Protein AF-Q69GM3-F1 (afdb_monomer_lite)

Organism: Dehalococcoides mccartyi (strain VS) (NCBI:txid311424)

Foldseek 3Di:
DPPCVVVVVVVVVVVVVVVVVVCVVLVFDADPLLVVLLVQLVVLLVVLVVQLCCCVPPVVNNVRSPPVSVVSNVVSVVSNVVSVVVRCVVSVD

InterPro domains:
  IPR059876 Chloroethene reductive dehalogenase membrane anchor protein [PF27193] (4-90)

Structure (mmCIF, N/CA/C/O backbone):
data_AF-Q69GM3-F1
#
_entry.id   AF-Q69GM3-F1
#
loop_
_atom_site.group_PDB
_atom_site.id
_atom_site.type_symbol
_atom_site.label_atom_id
_atom_site.label_alt_id
_atom_site.label_comp_id
_atom_site.label_asym_id
_atom_site.label_entity_id
_atom_site.label_seq_id
_atom_site.pdbx_PDB_ins_code
_atom_site.Cartn_x
_atom_site.Cartn_y
_atom_site.Cartn_z
_atom_site.occupancy
_atom_site.B_iso_or_equiv
_atom_site.auth_seq_id
_atom_site.auth_comp_id
_atom_site.auth_asym_id
_atom_site.auth_atom_id
_atom_site.pdbx_PDB_model_num
ATOM 1 N N . MET A 1 1 ? 5.124 4.848 -20.665 1.00 60.72 1 MET A N 1
ATOM 2 C CA . MET A 1 1 ? 5.064 4.092 -19.396 1.00 60.72 1 MET A CA 1
ATOM 3 C C . MET A 1 1 ? 5.676 2.737 -19.653 1.00 60.72 1 MET A C 1
ATOM 5 O O . MET A 1 1 ? 5.249 2.086 -20.599 1.00 60.72 1 MET A O 1
ATOM 9 N N . ASP A 1 2 ? 6.650 2.334 -18.845 1.00 82.25 2 ASP A N 1
ATOM 10 C CA . ASP A 1 2 ? 7.213 0.985 -18.926 1.00 82.25 2 ASP A CA 1
ATOM 11 C C . ASP A 1 2 ? 6.127 -0.061 -18.651 1.00 82.25 2 ASP A C 1
ATOM 13 O O . ASP A 1 2 ? 5.172 0.207 -17.915 1.00 82.25 2 ASP A O 1
ATOM 17 N N . ALA A 1 3 ? 6.271 -1.261 -19.221 1.00 88.31 3 ALA A N 1
ATOM 18 C CA . ALA A 1 3 ? 5.288 -2.339 -19.083 1.00 88.31 3 ALA A CA 1
ATOM 19 C C . ALA A 1 3 ? 4.990 -2.689 -17.612 1.00 88.31 3 ALA A C 1
ATOM 21 O O . ALA A 1 3 ? 3.850 -2.995 -17.269 1.00 88.31 3 ALA A O 1
ATOM 22 N N . ILE A 1 4 ? 5.982 -2.566 -16.723 1.00 88.81 4 ILE A N 1
ATOM 23 C CA . ILE A 1 4 ? 5.806 -2.771 -15.278 1.00 88.81 4 ILE A CA 1
ATOM 24 C C . ILE A 1 4 ? 4.773 -1.80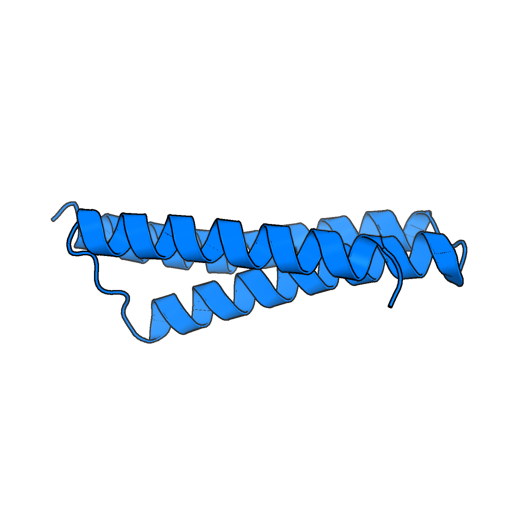3 -14.674 1.00 88.81 4 ILE A C 1
ATOM 26 O O . ILE A 1 4 ? 3.911 -2.232 -13.913 1.00 88.81 4 ILE A O 1
ATOM 30 N N . TYR A 1 5 ? 4.794 -0.543 -15.129 1.00 89.44 5 TYR A N 1
ATOM 31 C CA . TYR A 1 5 ? 3.752 0.487 -15.030 1.00 89.44 5 TYR A CA 1
ATOM 32 C C . TYR A 1 5 ? 2.339 -0.075 -15.131 1.00 89.44 5 TYR A C 1
ATOM 34 O O . TYR A 1 5 ? 1.502 0.016 -14.234 1.00 89.44 5 TYR A O 1
ATOM 42 N N . PHE A 1 6 ? 2.100 -0.654 -16.297 1.00 92.19 6 PHE A N 1
ATOM 43 C CA . PHE A 1 6 ? 0.802 -1.142 -16.718 1.00 92.19 6 PHE A CA 1
ATOM 44 C C . PHE A 1 6 ? 0.348 -2.364 -15.911 1.00 92.19 6 PHE A C 1
ATOM 46 O O . PHE A 1 6 ? -0.796 -2.428 -15.467 1.00 92.19 6 PHE A O 1
ATOM 53 N N . PHE A 1 7 ? 1.240 -3.324 -15.664 1.00 92.69 7 PHE A N 1
ATOM 54 C CA . PHE A 1 7 ? 0.881 -4.502 -14.872 1.00 92.69 7 PHE A CA 1
ATOM 55 C C . PHE A 1 7 ? 0.655 -4.168 -13.395 1.00 92.69 7 PHE A C 1
ATOM 57 O O . PHE A 1 7 ? -0.253 -4.725 -12.777 1.00 92.69 7 PHE A O 1
ATOM 64 N N . LEU A 1 8 ? 1.425 -3.232 -12.836 1.00 92.88 8 LEU A N 1
ATOM 65 C CA . LEU A 1 8 ? 1.277 -2.796 -11.450 1.00 92.88 8 LEU A CA 1
ATOM 66 C C . LEU A 1 8 ? -0.051 -2.065 -11.221 1.00 92.88 8 LEU A C 1
ATOM 68 O O . LEU A 1 8 ? -0.713 -2.318 -10.214 1.00 92.88 8 LEU A O 1
ATOM 72 N N . THR A 1 9 ? -0.494 -1.225 -12.161 1.00 92.81 9 THR A N 1
ATOM 73 C CA . THR A 1 9 ? -1.809 -0.570 -12.059 1.00 92.81 9 THR A CA 1
ATOM 74 C C . THR A 1 9 ? -2.960 -1.566 -12.174 1.00 92.81 9 THR A C 1
ATOM 76 O O . THR A 1 9 ? -3.914 -1.467 -11.401 1.00 92.81 9 THR A O 1
ATOM 79 N N . ILE A 1 10 ? -2.864 -2.564 -13.061 1.00 96.19 10 ILE A N 1
ATOM 80 C CA . ILE A 1 10 ? -3.858 -3.648 -13.152 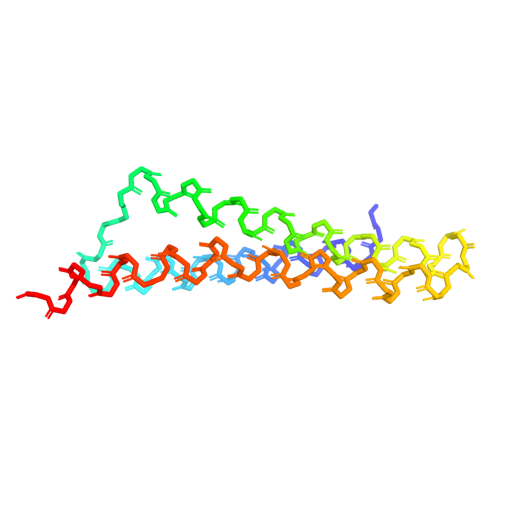1.00 96.19 10 ILE A CA 1
ATOM 81 C C . ILE A 1 10 ? -3.901 -4.453 -11.852 1.00 96.19 10 ILE A C 1
ATOM 83 O O . ILE A 1 10 ? -4.983 -4.673 -11.308 1.00 96.19 10 ILE A O 1
ATOM 87 N N . ALA A 1 11 ? -2.745 -4.864 -11.327 1.00 94.94 11 ALA A N 1
ATOM 88 C CA . ALA A 1 11 ? -2.667 -5.627 -10.085 1.00 94.94 11 ALA A CA 1
ATOM 89 C C . ALA A 1 11 ? -3.271 -4.850 -8.905 1.00 94.94 11 ALA A C 1
ATOM 91 O O . ALA A 1 11 ? -4.046 -5.409 -8.127 1.00 94.94 11 ALA A O 1
ATOM 92 N N . LEU A 1 12 ? -2.977 -3.548 -8.808 1.00 96.00 12 LEU A N 1
ATOM 93 C CA . LEU A 1 12 ? -3.549 -2.674 -7.787 1.00 96.00 12 LEU A CA 1
ATOM 94 C C . LEU A 1 12 ? -5.071 -2.544 -7.939 1.00 96.00 12 LEU A C 1
ATOM 96 O O . LEU A 1 12 ? -5.791 -2.666 -6.949 1.00 96.00 12 LEU A O 1
ATOM 100 N N . ALA A 1 13 ? -5.568 -2.339 -9.163 1.00 97.38 13 ALA A N 1
ATOM 101 C CA . ALA A 1 13 ? -6.999 -2.238 -9.434 1.00 97.38 13 ALA A CA 1
ATOM 102 C C . ALA A 1 13 ? -7.733 -3.529 -9.045 1.00 97.38 13 ALA A C 1
ATOM 104 O O . ALA A 1 13 ? -8.696 -3.479 -8.282 1.00 97.38 13 ALA A O 1
ATOM 105 N N . VAL A 1 14 ? -7.233 -4.688 -9.489 1.00 98.44 14 VAL A N 1
ATOM 106 C CA . VAL A 1 14 ? -7.800 -6.001 -9.148 1.00 98.44 14 VAL A CA 1
ATOM 107 C C . VAL A 1 14 ? -7.782 -6.224 -7.634 1.00 98.44 14 VAL A C 1
ATOM 109 O O . VAL A 1 14 ? -8.811 -6.582 -7.059 1.00 98.44 14 VAL A O 1
ATOM 112 N N . GLY A 1 15 ? -6.655 -5.952 -6.969 1.00 97.25 15 GLY A N 1
ATOM 113 C CA . GLY A 1 15 ? -6.519 -6.109 -5.520 1.00 97.25 15 GLY A CA 1
ATOM 114 C C . GLY A 1 15 ? -7.499 -5.235 -4.733 1.00 97.25 15 GLY A C 1
ATOM 115 O O . GLY A 1 15 ? -8.174 -5.726 -3.825 1.00 97.25 15 GLY A O 1
ATOM 116 N N . LEU A 1 16 ? -7.644 -3.962 -5.113 1.00 97.44 16 LEU A N 1
ATOM 117 C CA . LEU A 1 16 ? -8.610 -3.054 -4.493 1.00 97.44 16 LEU A CA 1
ATOM 118 C C . LEU A 1 16 ? -10.051 -3.495 -4.759 1.00 97.44 16 LEU A C 1
ATOM 120 O O . LEU A 1 16 ? -10.853 -3.531 -3.827 1.00 97.44 16 LEU A O 1
ATOM 124 N N . THR A 1 17 ? -10.392 -3.892 -5.988 1.00 98.31 17 THR A N 1
ATOM 125 C CA . THR A 1 17 ? -11.730 -4.411 -6.304 1.00 98.31 17 THR A CA 1
ATOM 126 C C . THR A 1 17 ? -12.062 -5.645 -5.468 1.00 98.31 17 THR A C 1
ATOM 128 O O . THR A 1 17 ? -13.162 -5.724 -4.914 1.00 98.31 17 THR A O 1
ATOM 131 N N . MET A 1 18 ? -11.123 -6.582 -5.314 1.00 98.19 18 MET A N 1
ATOM 132 C CA . MET A 1 18 ? -11.304 -7.757 -4.456 1.00 98.19 18 MET A CA 1
ATOM 133 C C . MET A 1 18 ? -11.503 -7.359 -2.991 1.00 98.19 18 MET A C 1
ATOM 135 O O . MET A 1 18 ? -12.428 -7.857 -2.345 1.00 98.19 18 MET A O 1
ATOM 139 N N . LEU A 1 19 ? -10.696 -6.424 -2.482 1.00 95.81 19 LEU A N 1
ATOM 140 C CA . LEU A 1 19 ? -10.799 -5.930 -1.109 1.00 95.81 19 LEU A CA 1
ATOM 141 C C . LEU A 1 19 ? -12.154 -5.254 -0.842 1.00 95.81 19 LEU A C 1
ATOM 143 O O . LEU A 1 19 ? -12.822 -5.583 0.138 1.00 95.81 19 LEU A O 1
ATOM 147 N N . PHE A 1 20 ? -12.611 -4.364 -1.727 1.00 96.50 20 PHE A N 1
ATOM 148 C CA . PHE A 1 20 ? -13.908 -3.693 -1.574 1.00 96.50 20 PHE A CA 1
ATOM 149 C C . PHE A 1 20 ? -15.090 -4.640 -1.764 1.00 96.50 20 PHE A C 1
ATOM 151 O O . PHE A 1 20 ? -16.094 -4.519 -1.060 1.00 96.50 20 PHE A O 1
ATOM 158 N N . THR A 1 21 ? -14.973 -5.619 -2.661 1.00 98.31 21 THR A N 1
ATOM 159 C CA . THR A 1 21 ? -15.991 -6.667 -2.815 1.00 98.31 21 THR A CA 1
ATOM 160 C C . THR A 1 21 ? -16.088 -7.515 -1.549 1.00 98.31 21 THR A C 1
ATOM 162 O O . THR A 1 21 ? -17.192 -7.834 -1.105 1.00 98.31 21 THR A O 1
ATOM 165 N N . TRP A 1 22 ? -14.952 -7.824 -0.915 1.00 96.12 22 TRP A N 1
ATOM 166 C CA . TRP A 1 22 ? -14.921 -8.502 0.377 1.00 96.12 22 TRP A CA 1
ATOM 167 C C . TRP A 1 22 ? -15.553 -7.650 1.483 1.00 96.12 22 TRP A C 1
ATOM 169 O O . TRP A 1 22 ? -16.402 -8.159 2.213 1.00 96.12 22 TRP A O 1
ATOM 179 N N . PHE A 1 23 ? -15.235 -6.354 1.578 1.00 96.06 23 PHE A N 1
ATOM 180 C CA . PHE A 1 23 ? -15.900 -5.467 2.540 1.00 96.06 23 PHE A CA 1
ATOM 181 C C . PHE A 1 23 ? -17.417 -5.445 2.338 1.00 96.06 23 PHE A C 1
ATOM 183 O O . PHE A 1 23 ? -18.162 -5.635 3.298 1.00 96.06 23 PHE A O 1
ATOM 190 N N . LYS A 1 24 ? -17.877 -5.311 1.087 1.00 96.81 24 LYS A N 1
ATOM 191 C CA . LYS A 1 24 ? -19.304 -5.318 0.745 1.00 96.81 24 LYS A CA 1
ATOM 192 C C . LYS A 1 24 ? -19.982 -6.630 1.142 1.00 96.81 24 LYS A C 1
ATOM 194 O O . LYS A 1 24 ? -21.040 -6.595 1.759 1.00 96.81 24 LYS A O 1
ATOM 199 N N . LYS A 1 25 ? -19.372 -7.781 0.831 1.00 97.50 25 LYS A N 1
ATOM 200 C CA . LYS A 1 25 ? -19.912 -9.108 1.182 1.00 97.50 25 LYS A CA 1
ATOM 201 C C . LYS A 1 25 ? -20.084 -9.286 2.695 1.00 97.50 25 LYS A C 1
ATOM 203 O O . LYS A 1 25 ? -21.006 -9.972 3.117 1.00 97.50 25 LYS A O 1
ATOM 208 N N . ASN A 1 26 ? -19.210 -8.672 3.491 1.00 95.25 26 ASN A N 1
ATOM 209 C CA . ASN A 1 26 ? -19.219 -8.779 4.949 1.00 95.25 26 ASN A CA 1
ATOM 210 C C . ASN A 1 26 ? -19.880 -7.573 5.646 1.00 95.25 26 ASN A C 1
ATOM 212 O O . ASN A 1 26 ? -19.766 -7.448 6.860 1.00 95.25 26 ASN A O 1
ATOM 216 N N . ASN A 1 27 ? -20.549 -6.677 4.904 1.00 94.94 27 ASN A N 1
ATOM 217 C CA . ASN A 1 27 ? -21.148 -5.439 5.429 1.00 94.94 27 ASN A CA 1
ATOM 218 C C . ASN A 1 27 ? -20.171 -4.580 6.262 1.00 94.94 27 ASN A C 1
ATOM 220 O O . ASN A 1 27 ? -20.555 -3.937 7.240 1.00 94.94 27 ASN A O 1
ATOM 224 N N . ILE A 1 28 ? -18.891 -4.571 5.883 1.00 96.19 28 ILE A N 1
ATOM 225 C CA . ILE A 1 28 ? -17.847 -3.814 6.574 1.00 96.19 28 ILE A CA 1
ATOM 226 C C . ILE A 1 28 ? -17.785 -2.404 5.992 1.00 96.19 28 ILE A C 1
ATOM 228 O O . ILE A 1 28 ? -17.464 -2.218 4.819 1.00 96.19 28 ILE A O 1
ATOM 232 N N . THR A 1 29 ? -17.995 -1.406 6.849 1.00 95.44 29 THR A N 1
ATOM 233 C CA . THR A 1 29 ? -17.768 0.006 6.522 1.00 95.44 29 THR A CA 1
ATOM 234 C C . THR A 1 29 ? -16.520 0.511 7.241 1.00 95.44 29 THR A C 1
ATOM 236 O O . THR A 1 29 ? -16.410 0.440 8.472 1.00 95.44 29 THR A O 1
ATOM 239 N N . LEU A 1 30 ? -15.569 1.033 6.465 1.00 95.12 30 LEU A N 1
ATOM 240 C CA . LEU A 1 30 ? -14.356 1.652 6.992 1.00 95.12 30 LEU A CA 1
ATOM 241 C C . LEU A 1 30 ? -14.658 3.039 7.565 1.00 95.12 30 LEU A C 1
ATOM 243 O O . LEU A 1 30 ? -15.361 3.844 6.952 1.00 95.12 30 LEU A O 1
ATOM 247 N N . LYS A 1 31 ? -14.078 3.339 8.727 1.00 96.50 31 LYS A N 1
ATOM 248 C CA . LYS A 1 31 ? -14.086 4.691 9.295 1.00 96.50 31 LYS A CA 1
ATOM 249 C C . LYS A 1 31 ? -13.071 5.574 8.571 1.00 96.50 31 LYS A C 1
ATOM 251 O O . LYS A 1 31 ? -12.104 5.080 7.995 1.00 96.50 31 LYS A O 1
ATOM 256 N N . TRP A 1 32 ? -13.253 6.892 8.661 1.00 97.00 32 TRP A N 1
ATOM 257 C CA . TRP A 1 32 ? -12.352 7.878 8.052 1.00 97.00 32 TRP A CA 1
ATOM 258 C C . TRP A 1 32 ? -10.868 7.624 8.367 1.00 97.00 32 TRP A C 1
ATOM 260 O O . TRP A 1 32 ? -10.037 7.581 7.467 1.00 97.00 32 TRP A O 1
ATOM 270 N N . ASN A 1 33 ? -10.531 7.377 9.635 1.00 95.94 33 ASN A N 1
ATOM 271 C CA . ASN A 1 33 ? -9.154 7.113 10.056 1.00 95.94 33 ASN A CA 1
ATOM 272 C C . ASN A 1 33 ? -8.561 5.827 9.451 1.00 95.94 33 ASN A C 1
ATOM 274 O O . ASN A 1 33 ? -7.366 5.769 9.188 1.00 95.94 33 ASN A O 1
ATOM 278 N N . GLU A 1 34 ? -9.372 4.804 9.203 1.00 97.12 34 GLU A N 1
ATOM 279 C CA . GLU A 1 34 ? -8.913 3.549 8.594 1.00 97.12 34 GLU A CA 1
ATOM 280 C C . GLU A 1 34 ? -8.699 3.684 7.104 1.00 97.12 34 GLU A C 1
ATOM 282 O O . GLU A 1 34 ? -7.756 3.109 6.571 1.00 97.12 34 GLU A O 1
ATOM 287 N N . TRP A 1 35 ? -9.554 4.472 6.457 1.00 96.50 35 TRP A N 1
ATOM 288 C CA . TRP A 1 35 ? -9.346 4.898 5.085 1.00 96.50 35 TRP A CA 1
ATOM 289 C C . TRP A 1 35 ? -8.027 5.651 4.942 1.00 96.50 35 TRP A C 1
ATOM 291 O O . TRP A 1 35 ? -7.222 5.293 4.088 1.00 96.50 35 TRP A O 1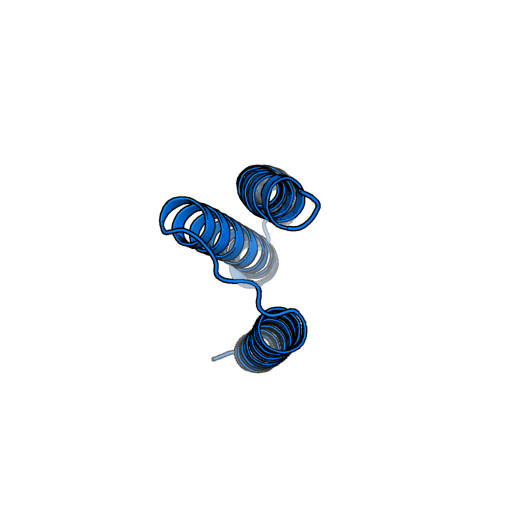
ATOM 301 N N . VAL A 1 36 ? -7.765 6.633 5.812 1.00 98.31 36 VAL A N 1
ATOM 302 C CA . VAL A 1 36 ? -6.516 7.411 5.791 1.00 98.31 36 VAL A CA 1
ATOM 303 C C . VAL A 1 36 ? -5.298 6.516 6.015 1.00 98.31 36 VAL A C 1
ATOM 305 O O . VAL A 1 36 ? -4.351 6.580 5.238 1.00 98.31 36 VAL A O 1
ATOM 308 N N . LEU A 1 37 ? -5.323 5.648 7.030 1.00 98.38 37 LEU A N 1
ATOM 309 C CA . LEU A 1 37 ? -4.223 4.715 7.296 1.00 98.38 37 LEU A CA 1
ATOM 310 C C . LEU A 1 37 ? -4.031 3.706 6.153 1.00 98.38 37 LEU A C 1
ATOM 312 O O . LEU A 1 37 ? -2.899 3.417 5.771 1.00 98.38 37 LEU A O 1
ATOM 316 N N . GLY A 1 38 ? -5.126 3.201 5.584 1.00 98.00 38 GLY A N 1
ATOM 317 C CA . GLY A 1 38 ? -5.104 2.302 4.435 1.00 98.00 38 GLY A CA 1
ATOM 318 C C . GLY A 1 38 ? -4.456 2.951 3.213 1.00 98.00 38 GLY A C 1
ATOM 319 O O . GLY A 1 38 ? -3.523 2.389 2.645 1.00 98.00 38 GLY A O 1
ATOM 320 N N . ILE A 1 39 ? -4.900 4.157 2.847 1.00 98.06 39 ILE A N 1
ATOM 321 C CA . ILE A 1 39 ? -4.343 4.922 1.722 1.00 98.06 39 ILE A CA 1
ATOM 322 C C . ILE A 1 39 ? -2.876 5.268 1.978 1.00 98.06 39 ILE A C 1
ATOM 324 O O . ILE A 1 39 ? -2.048 5.049 1.099 1.00 98.06 39 ILE A O 1
ATOM 328 N N . LEU A 1 40 ? -2.534 5.756 3.173 1.00 98.56 40 LEU A N 1
ATOM 329 C CA . LEU A 1 40 ? -1.157 6.098 3.530 1.00 98.56 40 LEU A CA 1
ATOM 330 C C . LEU A 1 40 ? -0.226 4.888 3.389 1.00 98.56 40 LEU A C 1
ATOM 332 O O . LEU A 1 40 ? 0.836 4.988 2.781 1.00 98.56 40 LEU A O 1
ATOM 336 N N . GLY A 1 41 ? -0.646 3.737 3.911 1.00 98.69 41 GLY A N 1
ATOM 337 C CA . GLY A 1 41 ? 0.107 2.496 3.786 1.00 98.69 41 GLY A CA 1
ATOM 338 C C . GLY A 1 41 ? 0.252 2.022 2.342 1.00 98.69 41 GLY A C 1
ATOM 339 O O . GLY A 1 41 ? 1.344 1.642 1.932 1.00 98.69 41 GLY A O 1
ATOM 340 N N . LEU A 1 42 ? -0.813 2.102 1.538 1.00 98.06 42 LEU A N 1
ATOM 341 C CA . LEU A 1 42 ? -0.747 1.759 0.114 1.00 98.06 42 LEU A CA 1
ATOM 342 C C . LEU A 1 42 ? 0.182 2.697 -0.667 1.00 98.06 42 LEU A C 1
ATOM 344 O O . LEU A 1 42 ? 0.966 2.220 -1.481 1.00 98.06 42 LEU A O 1
ATOM 348 N N . LEU A 1 43 ? 0.143 4.005 -0.402 1.00 98.31 43 LEU A N 1
ATOM 349 C CA . LEU A 1 43 ? 1.036 4.974 -1.042 1.00 98.31 43 LEU A CA 1
ATOM 350 C C . LEU A 1 43 ? 2.501 4.717 -0.686 1.00 98.31 43 LEU A C 1
ATOM 352 O O . LEU A 1 43 ? 3.345 4.727 -1.577 1.00 98.31 43 LEU A O 1
ATOM 356 N N . LEU A 1 44 ? 2.803 4.428 0.583 1.00 98.62 44 LEU A N 1
ATOM 357 C CA . LEU A 1 44 ? 4.158 4.064 1.003 1.00 98.62 44 LEU A CA 1
ATOM 358 C C . LEU A 1 44 ? 4.626 2.757 0.347 1.00 98.62 44 LEU A C 1
ATOM 360 O O . LEU A 1 44 ? 5.770 2.674 -0.090 1.00 98.62 44 LEU A O 1
ATOM 364 N N . ALA A 1 45 ? 3.750 1.755 0.222 1.00 98.12 45 ALA A N 1
ATOM 365 C CA . ALA A 1 45 ? 4.085 0.501 -0.454 1.00 98.12 45 ALA A CA 1
ATOM 366 C C . ALA A 1 45 ? 4.366 0.718 -1.951 1.00 98.12 45 ALA A C 1
ATOM 368 O O . ALA A 1 45 ? 5.345 0.195 -2.479 1.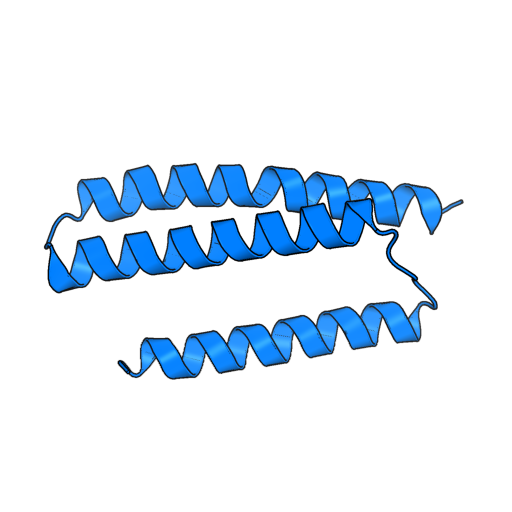00 98.12 45 ALA A O 1
ATOM 369 N N . LEU A 1 46 ? 3.544 1.525 -2.629 1.00 96.56 46 LEU A N 1
ATOM 370 C CA . LEU A 1 46 ? 3.757 1.888 -4.032 1.00 96.56 46 LEU A CA 1
ATOM 371 C C . LEU A 1 46 ? 5.042 2.698 -4.220 1.00 96.56 46 LEU A C 1
ATOM 373 O O . LEU A 1 46 ? 5.791 2.431 -5.157 1.00 96.56 46 LEU A O 1
ATOM 377 N N . PHE A 1 47 ? 5.326 3.631 -3.310 1.00 97.38 47 PHE A N 1
ATOM 378 C CA . PHE A 1 47 ? 6.578 4.380 -3.306 1.00 97.38 47 PHE A CA 1
ATOM 379 C C . PHE A 1 47 ? 7.784 3.454 -3.129 1.00 97.38 47 PHE A C 1
ATOM 381 O O . PHE A 1 47 ? 8.751 3.589 -3.869 1.00 97.38 47 PHE A O 1
ATOM 388 N N . ALA A 1 48 ? 7.727 2.485 -2.209 1.00 97.81 48 ALA A N 1
ATOM 389 C CA . ALA A 1 48 ? 8.803 1.511 -2.023 1.00 97.81 48 ALA A CA 1
ATOM 390 C C . ALA A 1 48 ? 9.075 0.720 -3.313 1.00 97.81 48 ALA A C 1
ATOM 392 O O . ALA A 1 48 ? 10.224 0.604 -3.731 1.00 97.81 48 ALA A O 1
ATOM 393 N N . ILE A 1 49 ? 8.020 0.245 -3.987 1.00 95.62 49 ILE A N 1
ATOM 394 C CA . ILE A 1 49 ? 8.146 -0.474 -5.264 1.00 95.62 49 ILE A CA 1
ATOM 395 C C . ILE A 1 49 ? 8.751 0.431 -6.346 1.00 95.62 49 ILE A C 1
ATOM 397 O O . ILE A 1 49 ? 9.671 0.012 -7.050 1.00 95.62 49 ILE A O 1
ATOM 401 N N . GLN A 1 50 ? 8.265 1.671 -6.467 1.00 94.50 50 GLN A N 1
ATOM 402 C CA . GLN A 1 50 ? 8.784 2.639 -7.432 1.00 94.50 50 GLN A CA 1
ATOM 403 C C . GLN A 1 50 ? 10.257 2.961 -7.165 1.00 94.50 50 GLN A C 1
ATOM 405 O O . GLN A 1 50 ? 11.048 2.932 -8.101 1.00 94.50 50 GLN A O 1
ATOM 410 N N . HIS A 1 51 ? 10.627 3.242 -5.915 1.00 95.94 51 HIS A N 1
ATOM 411 C CA . HIS A 1 51 ? 11.998 3.546 -5.517 1.00 95.94 51 HIS A CA 1
ATOM 412 C C . HIS A 1 51 ? 12.929 2.377 -5.847 1.00 95.94 51 HIS A C 1
ATOM 414 O O . HIS A 1 51 ? 13.943 2.562 -6.510 1.00 95.94 51 HIS A O 1
ATOM 420 N N . THR A 1 52 ? 12.572 1.153 -5.444 1.00 96.25 52 THR A N 1
ATOM 421 C CA . THR A 1 52 ? 13.389 -0.032 -5.740 1.00 96.25 52 THR A CA 1
ATOM 422 C C . THR A 1 52 ? 13.558 -0.242 -7.244 1.00 96.25 52 THR A C 1
ATOM 424 O O . THR A 1 52 ? 14.673 -0.491 -7.696 1.00 96.25 52 THR A O 1
ATOM 427 N N . TYR A 1 53 ? 12.487 -0.108 -8.033 1.00 94.25 53 TYR A N 1
ATOM 428 C CA . TYR A 1 53 ? 12.575 -0.258 -9.487 1.00 94.25 53 TYR A CA 1
ATOM 429 C C . TYR A 1 53 ? 13.413 0.850 -10.137 1.00 94.25 53 TYR A C 1
ATOM 431 O O . TYR A 1 53 ? 14.286 0.557 -10.955 1.00 94.25 53 TYR A O 1
ATOM 439 N N . ALA A 1 54 ? 13.175 2.110 -9.768 1.00 93.62 54 ALA A N 1
ATOM 440 C CA . ALA A 1 54 ? 13.839 3.256 -10.374 1.00 93.62 54 ALA A CA 1
ATOM 441 C C . ALA A 1 54 ? 15.335 3.293 -10.040 1.00 93.62 54 ALA A C 1
ATOM 443 O O . ALA A 1 54 ? 16.153 3.410 -10.955 1.00 93.62 54 ALA A O 1
ATOM 444 N N . SER A 1 55 ? 15.698 3.097 -8.769 1.00 96.19 55 SER A N 1
ATOM 445 C CA . SER A 1 55 ? 17.102 3.087 -8.354 1.00 96.19 55 SER A CA 1
ATOM 446 C C . SER A 1 55 ? 17.875 1.906 -8.941 1.00 96.19 55 SER A C 1
ATOM 448 O O . SER A 1 55 ? 19.035 2.055 -9.312 1.00 96.19 55 SER A O 1
ATOM 450 N N . ALA A 1 56 ? 17.246 0.737 -9.109 1.00 95.75 56 ALA A N 1
ATOM 451 C CA . ALA A 1 56 ? 17.906 -0.402 -9.749 1.00 95.75 56 ALA A CA 1
ATOM 452 C C . ALA A 1 56 ? 18.062 -0.231 -11.273 1.00 95.75 56 ALA A C 1
ATOM 454 O O . ALA A 1 56 ? 19.084 -0.628 -11.827 1.00 95.75 56 ALA A O 1
ATOM 455 N N . THR A 1 57 ? 17.059 0.341 -11.948 1.00 93.44 57 THR A N 1
ATOM 456 C CA . THR A 1 57 ? 16.983 0.344 -13.423 1.00 93.44 57 THR A CA 1
ATOM 457 C C . THR A 1 57 ? 17.620 1.575 -14.056 1.00 93.44 57 THR A C 1
ATOM 459 O O . THR A 1 57 ? 18.257 1.456 -15.100 1.00 93.44 57 THR A O 1
ATOM 462 N N . TYR A 1 58 ? 17.435 2.755 -13.459 1.00 93.12 58 TYR A N 1
ATOM 463 C CA . TYR A 1 58 ? 17.896 4.018 -14.044 1.00 93.12 58 TYR A CA 1
ATOM 464 C C . TYR A 1 58 ? 19.139 4.576 -13.348 1.00 93.12 58 TYR A C 1
ATOM 466 O O . TYR A 1 58 ? 19.957 5.214 -14.004 1.00 93.12 58 TYR A O 1
ATOM 474 N N . GLU A 1 59 ? 19.293 4.334 -12.043 1.00 92.56 59 GLU A N 1
ATOM 475 C CA . GLU A 1 59 ? 20.432 4.838 -11.255 1.00 92.56 59 GLU A CA 1
ATOM 476 C C . GLU A 1 59 ? 21.531 3.778 -11.076 1.00 92.56 59 GLU A C 1
ATOM 478 O O . GLU A 1 59 ? 22.659 4.110 -10.726 1.00 92.56 59 GLU A O 1
ATOM 483 N N . PHE A 1 60 ? 21.228 2.502 -11.352 1.00 93.81 60 PHE A N 1
ATOM 484 C CA . PHE A 1 60 ? 22.115 1.351 -11.127 1.00 93.81 60 PHE A CA 1
ATOM 485 C C . PHE A 1 60 ? 22.615 1.230 -9.671 1.00 93.81 60 PHE A C 1
ATOM 487 O O . PHE A 1 60 ? 23.638 0.597 -9.393 1.00 93.81 60 PHE A O 1
ATOM 494 N N . GLU A 1 61 ? 21.864 1.785 -8.717 1.00 95.19 61 GLU A N 1
ATOM 495 C CA . GLU A 1 61 ? 22.168 1.780 -7.287 1.00 95.19 61 GLU A CA 1
ATOM 496 C C . GLU A 1 61 ? 21.414 0.661 -6.556 1.00 95.19 61 GLU A C 1
ATOM 498 O O . GLU A 1 61 ? 20.442 0.878 -5.826 1.00 95.19 61 GLU A O 1
ATOM 503 N N . TYR A 1 62 ? 21.887 -0.575 -6.710 1.00 95.81 62 TYR A N 1
ATOM 504 C CA . TYR A 1 62 ? 21.229 -1.746 -6.117 1.00 95.81 62 TYR A CA 1
ATOM 505 C C . TYR A 1 62 ? 21.176 -1.711 -4.583 1.00 95.81 62 TYR A C 1
ATOM 507 O O . TYR A 1 62 ? 20.186 -2.135 -3.987 1.00 95.81 62 TYR A O 1
ATOM 515 N N . THR A 1 63 ? 22.214 -1.188 -3.926 1.00 97.19 63 THR A N 1
ATOM 516 C CA . THR A 1 63 ? 22.256 -1.091 -2.459 1.00 97.19 63 THR A CA 1
ATOM 517 C C . THR A 1 63 ? 21.162 -0.160 -1.930 1.00 97.19 63 THR A C 1
ATOM 519 O O . THR A 1 63 ? 20.435 -0.534 -1.010 1.00 97.19 63 THR A O 1
ATOM 522 N N . SER A 1 64 ? 20.997 1.019 -2.542 1.00 94.12 64 SER A N 1
ATOM 523 C CA . SER A 1 64 ? 19.935 1.974 -2.194 1.00 94.12 64 SER A CA 1
ATOM 524 C C . SER A 1 64 ? 18.551 1.392 -2.493 1.00 94.12 64 SER A C 1
ATOM 526 O O . SER A 1 64 ? 17.670 1.399 -1.627 1.00 94.12 64 SER A O 1
ATOM 528 N N . ALA A 1 65 ? 18.392 0.781 -3.675 1.00 97.00 65 ALA A N 1
ATOM 529 C CA . ALA A 1 65 ? 17.147 0.152 -4.108 1.00 97.00 65 ALA A CA 1
ATOM 530 C C . ALA A 1 65 ? 16.606 -0.859 -3.084 1.00 97.00 65 ALA A C 1
ATOM 532 O O . ALA A 1 65 ? 15.408 -0.847 -2.782 1.00 97.00 65 ALA A O 1
ATOM 533 N N . TRP A 1 66 ? 17.481 -1.703 -2.525 1.00 96.19 66 TRP A N 1
ATOM 534 C CA . TRP A 1 66 ? 17.101 -2.700 -1.524 1.00 96.19 66 TRP A CA 1
ATOM 535 C C . TRP A 1 66 ? 16.922 -2.113 -0.127 1.00 96.19 66 TRP A C 1
ATOM 537 O O . TRP A 1 66 ? 15.893 -2.362 0.497 1.00 96.19 66 TRP A O 1
ATOM 547 N N . ILE A 1 67 ? 17.890 -1.344 0.379 1.00 98.12 67 ILE A N 1
ATOM 548 C CA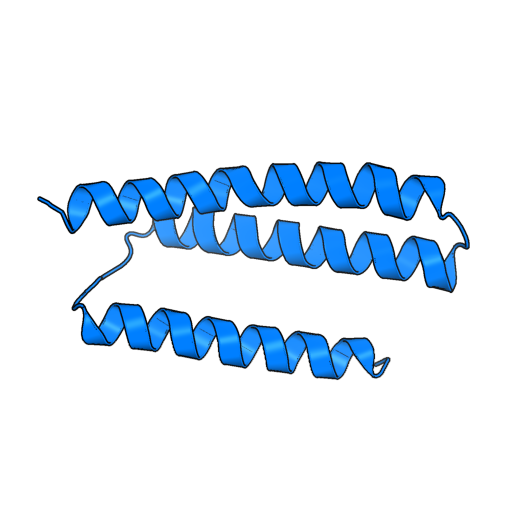 . ILE A 1 67 ? 17.848 -0.858 1.767 1.00 98.12 67 ILE A CA 1
ATOM 549 C C . ILE A 1 67 ? 16.667 0.092 1.962 1.00 98.12 67 ILE A C 1
ATOM 551 O O . ILE A 1 67 ? 15.834 -0.132 2.843 1.00 98.12 67 ILE A O 1
ATOM 555 N N . VAL A 1 68 ? 16.555 1.122 1.121 1.00 97.81 68 VAL A N 1
ATOM 556 C CA . VAL A 1 68 ? 15.472 2.107 1.230 1.00 97.81 68 VAL A CA 1
ATOM 557 C C . VAL A 1 68 ? 14.136 1.459 0.881 1.00 97.81 68 VAL A C 1
ATOM 559 O O . VAL A 1 68 ? 13.159 1.662 1.599 1.00 97.81 68 VAL A O 1
ATOM 562 N N . GLY A 1 69 ? 14.103 0.610 -0.150 1.00 97.88 69 GLY A N 1
ATOM 563 C CA . GLY A 1 69 ? 12.907 -0.141 -0.530 1.00 97.88 69 GLY A CA 1
ATOM 564 C C . GLY A 1 69 ? 12.333 -0.964 0.621 1.00 97.88 69 GLY A C 1
ATOM 565 O O . GLY A 1 69 ? 11.156 -0.831 0.956 1.00 97.88 69 GLY A O 1
ATOM 566 N N . VAL A 1 70 ? 13.169 -1.768 1.285 1.00 98.38 70 VAL A N 1
ATOM 567 C CA . VAL A 1 70 ? 12.749 -2.595 2.428 1.00 98.38 70 VAL A CA 1
ATOM 568 C C . VAL A 1 70 ? 12.330 -1.730 3.614 1.00 98.38 70 VAL A C 1
ATOM 570 O O . VAL A 1 70 ? 11.285 -1.994 4.206 1.00 98.38 70 VAL A O 1
ATOM 573 N N . ILE A 1 71 ? 13.092 -0.685 3.953 1.00 98.56 71 ILE A N 1
ATOM 574 C CA . ILE A 1 71 ? 12.746 0.210 5.068 1.00 98.56 71 ILE A CA 1
ATOM 575 C C . ILE A 1 71 ? 11.382 0.861 4.828 1.00 98.56 71 ILE A C 1
ATOM 577 O O . ILE A 1 71 ? 10.519 0.825 5.708 1.00 98.56 71 ILE A O 1
ATOM 581 N N . VAL A 1 72 ? 11.152 1.424 3.640 1.00 98.62 72 VAL A N 1
ATOM 582 C CA . VAL A 1 72 ? 9.885 2.096 3.340 1.00 98.62 72 VAL A CA 1
ATOM 583 C C . VAL A 1 72 ? 8.736 1.093 3.242 1.00 98.62 72 VAL A C 1
ATOM 585 O O . VAL A 1 72 ? 7.639 1.385 3.718 1.00 98.62 72 VAL A O 1
ATOM 588 N N . LEU A 1 73 ? 8.979 -0.118 2.734 1.00 98.31 73 LEU A N 1
ATOM 589 C CA . LEU A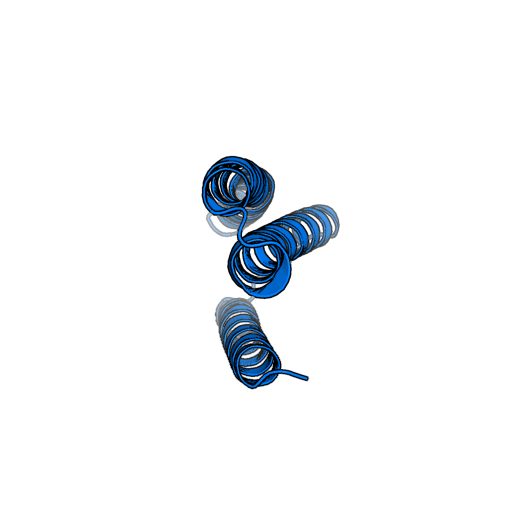 1 73 ? 7.976 -1.183 2.742 1.00 98.31 73 LEU A CA 1
ATOM 590 C C . LEU A 1 73 ? 7.589 -1.590 4.174 1.00 98.31 73 LEU A C 1
ATOM 592 O O . LEU A 1 73 ? 6.407 -1.761 4.464 1.00 98.31 73 LEU A O 1
ATOM 596 N N . LEU A 1 74 ? 8.548 -1.685 5.099 1.00 98.38 74 LEU A N 1
ATOM 597 C CA . LEU A 1 74 ? 8.257 -1.932 6.515 1.00 98.38 74 LEU A CA 1
ATOM 598 C C . LEU A 1 74 ? 7.450 -0.783 7.136 1.00 98.38 74 LEU A C 1
ATOM 600 O O . LEU A 1 74 ? 6.494 -1.033 7.873 1.00 98.38 74 LEU A O 1
ATOM 604 N N . LEU A 1 75 ? 7.774 0.469 6.799 1.00 98.44 75 LEU A N 1
ATOM 605 C CA . LEU A 1 75 ? 6.990 1.632 7.226 1.00 98.44 75 LEU A CA 1
ATOM 606 C C . LEU A 1 75 ? 5.572 1.623 6.645 1.00 98.44 75 LEU A C 1
ATOM 608 O O . LEU A 1 75 ? 4.641 2.018 7.341 1.00 98.44 75 LEU A O 1
ATOM 612 N N . ALA A 1 76 ? 5.386 1.127 5.420 1.00 98.69 76 ALA A N 1
ATOM 613 C CA . ALA A 1 76 ? 4.077 0.962 4.791 1.00 98.69 76 ALA A CA 1
ATOM 614 C C . ALA A 1 76 ? 3.195 -0.060 5.525 1.00 98.69 76 ALA A C 1
ATOM 616 O O . ALA A 1 76 ? 1.983 0.127 5.650 1.00 98.69 76 ALA A O 1
ATOM 617 N N . VAL A 1 77 ? 3.799 -1.129 6.055 1.00 98.56 77 VAL A N 1
ATOM 618 C CA . VAL A 1 77 ? 3.089 -2.189 6.787 1.00 98.56 77 VAL A CA 1
ATOM 619 C C . VAL A 1 77 ? 2.456 -1.662 8.076 1.00 98.56 77 VAL A C 1
ATOM 621 O O . VAL A 1 77 ? 1.353 -2.082 8.426 1.00 98.56 77 VAL A O 1
ATOM 624 N N . VAL A 1 78 ? 3.096 -0.718 8.771 1.00 98.44 78 VAL A N 1
ATOM 625 C CA . VAL A 1 78 ? 2.606 -0.189 10.055 1.00 98.44 78 VAL A CA 1
ATOM 626 C C . VAL A 1 78 ? 1.176 0.380 9.959 1.00 98.44 78 VAL A C 1
ATOM 628 O O . VAL A 1 78 ? 0.289 -0.162 10.628 1.00 98.44 78 VAL A O 1
ATOM 631 N N . PRO A 1 79 ? 0.875 1.411 9.144 1.00 98.50 79 PRO A N 1
ATOM 632 C CA . PRO A 1 79 ? -0.476 1.959 9.045 1.00 98.50 79 PRO A CA 1
ATOM 633 C C . PRO A 1 79 ? -1.486 0.943 8.487 1.00 98.50 79 PRO A C 1
ATOM 635 O O . PRO A 1 79 ? -2.625 0.923 8.955 1.00 98.50 79 PRO A O 1
ATOM 638 N N . LEU A 1 80 ? -1.077 0.037 7.587 1.00 98.44 80 LEU A N 1
ATOM 639 C CA . LEU A 1 80 ? -1.945 -1.047 7.100 1.00 98.44 80 LEU A CA 1
ATOM 640 C C . LEU A 1 80 ? -2.362 -1.995 8.231 1.00 98.44 80 LEU A C 1
ATOM 642 O O . LEU A 1 80 ? -3.542 -2.332 8.352 1.00 98.44 80 LEU A O 1
ATOM 646 N N . LEU A 1 81 ? -1.425 -2.392 9.097 1.00 98.25 81 LEU A N 1
ATOM 647 C CA . LEU A 1 81 ? -1.722 -3.236 10.255 1.00 98.25 81 LEU A CA 1
ATOM 648 C C . LEU A 1 81 ? -2.619 -2.518 11.264 1.00 98.25 81 LEU A C 1
ATOM 650 O O . LEU A 1 81 ? -3.541 -3.135 11.802 1.00 98.25 81 LEU A O 1
ATOM 654 N N . PHE A 1 82 ? -2.395 -1.224 11.508 1.00 98.31 82 PHE A N 1
ATOM 655 C CA . PHE A 1 82 ? -3.266 -0.435 12.383 1.00 98.31 82 PHE A CA 1
ATOM 656 C C . PHE A 1 82 ? -4.686 -0.313 11.819 1.00 98.31 82 PHE A C 1
ATOM 658 O O . PHE A 1 82 ? -5.645 -0.530 12.566 1.00 98.31 82 PHE A O 1
ATOM 665 N N . ALA A 1 83 ? -4.832 -0.049 10.517 1.00 97.75 83 ALA A N 1
ATOM 666 C CA . ALA A 1 83 ? -6.128 -0.034 9.844 1.00 97.75 83 ALA A CA 1
ATOM 667 C C . ALA A 1 83 ? -6.823 -1.399 9.968 1.00 97.75 83 ALA A C 1
ATOM 669 O O . ALA A 1 83 ? -7.936 -1.482 10.487 1.00 97.75 83 ALA A O 1
ATOM 670 N N . ALA A 1 84 ? -6.140 -2.489 9.604 1.00 96.31 84 ALA A N 1
ATOM 671 C CA . ALA A 1 84 ? -6.695 -3.841 9.668 1.00 96.31 84 ALA A CA 1
ATOM 672 C C . ALA A 1 84 ? -7.104 -4.242 11.095 1.00 96.31 84 ALA A C 1
ATOM 674 O O . ALA A 1 84 ? -8.183 -4.800 11.309 1.00 96.31 84 ALA A O 1
ATOM 675 N N . ARG A 1 85 ? -6.272 -3.928 12.095 1.00 96.50 85 ARG A N 1
ATOM 676 C CA . ARG A 1 85 ? -6.567 -4.199 13.510 1.00 96.50 85 ARG A CA 1
ATOM 677 C C . ARG A 1 85 ? -7.758 -3.383 14.008 1.00 96.50 85 ARG A C 1
ATOM 679 O O . ARG A 1 85 ? -8.559 -3.905 14.782 1.00 96.50 85 ARG A O 1
ATOM 686 N N . SER A 1 86 ? -7.871 -2.124 13.590 1.00 96.25 86 SER A N 1
ATOM 687 C CA . SER A 1 86 ? -9.007 -1.260 13.924 1.00 96.25 86 SER A CA 1
ATOM 688 C C . SER A 1 86 ? -10.319 -1.802 13.344 1.00 96.25 86 SER A C 1
ATOM 690 O O . SER A 1 86 ? -11.325 -1.819 14.058 1.00 96.25 86 SER A O 1
ATOM 692 N N . VAL A 1 87 ? -10.296 -2.314 12.106 1.00 96.44 87 VAL A N 1
ATOM 693 C CA . VAL A 1 87 ? -11.473 -2.919 11.460 1.00 96.44 87 VAL A CA 1
ATOM 694 C C . VAL A 1 87 ? -11.884 -4.186 12.198 1.00 96.44 87 VAL A C 1
ATOM 696 O O . VAL A 1 87 ? -13.024 -4.282 12.647 1.00 96.44 87 VAL A O 1
ATOM 699 N N . ARG A 1 88 ? -10.947 -5.125 12.399 1.00 94.69 88 ARG A N 1
ATOM 700 C CA . ARG A 1 88 ? -11.215 -6.410 13.076 1.00 94.69 88 ARG A CA 1
ATOM 701 C C . ARG A 1 88 ? -11.843 -6.212 14.450 1.00 94.69 88 ARG A C 1
ATOM 703 O O . ARG A 1 88 ? -12.911 -6.732 14.727 1.00 94.69 88 ARG A O 1
ATOM 710 N N . ARG A 1 89 ? -11.267 -5.326 15.269 1.00 94.56 89 ARG A N 1
ATOM 711 C CA . ARG A 1 89 ? -11.790 -5.000 16.609 1.00 94.56 89 ARG A CA 1
ATOM 712 C C . ARG A 1 89 ? -13.203 -4.418 16.630 1.00 94.56 89 ARG A C 1
ATOM 714 O O . ARG A 1 89 ? -13.765 -4.297 17.715 1.00 94.56 89 ARG A O 1
ATOM 721 N N . ARG A 1 90 ? -13.729 -3.948 15.500 1.00 93.38 90 ARG A N 1
ATOM 722 C CA . ARG A 1 90 ? -15.111 -3.470 15.407 1.00 93.38 90 ARG A CA 1
ATOM 723 C C . ARG A 1 90 ? -16.062 -4.485 14.813 1.00 93.38 90 ARG A C 1
ATOM 725 O O . ARG A 1 90 ? -17.223 -4.446 15.176 1.00 93.38 90 ARG A O 1
ATOM 732 N N . VAL A 1 91 ? -15.584 -5.289 13.871 1.00 91.00 91 VAL A N 1
ATOM 733 C CA . VAL A 1 91 ? -16.401 -6.297 13.190 1.00 91.00 91 VAL A CA 1
ATOM 734 C C . VAL A 1 91 ? -16.566 -7.538 14.067 1.00 91.00 91 VAL A C 1
ATOM 736 O O . VAL A 1 91 ? -17.641 -8.117 14.077 1.00 91.00 91 VAL A O 1
ATOM 739 N N . ASP A 1 92 ? -15.544 -7.899 14.847 1.00 87.44 92 ASP A N 1
ATOM 740 C CA . ASP A 1 92 ? -15.567 -9.054 15.760 1.00 87.44 92 ASP A CA 1
ATOM 741 C C . ASP A 1 92 ? -16.243 -8.744 17.118 1.00 87.44 92 ASP A C 1
ATOM 743 O O . ASP A 1 92 ? -16.114 -9.522 18.063 1.00 87.44 92 ASP A O 1
ATOM 747 N N . LYS A 1 93 ? -16.896 -7.584 17.254 1.00 70.25 93 LYS A N 1
ATOM 748 C CA . LYS A 1 93 ? -17.688 -7.206 18.435 1.00 70.25 93 LYS A CA 1
ATOM 749 C C . LYS A 1 93 ? -19.160 -7.448 18.169 1.00 70.25 93 LYS A C 1
ATOM 751 O O . LYS A 1 93 ? -19.821 -7.930 19.111 1.00 70.25 93 LYS A O 1
#

Secondary structure (DSSP, 8-state):
--HHHHHHHHHHHHHHHHHHHHHHHTT----HHHHHHHHHHHHHHHHHHHHHHHHHHTS--HHHHHHHHHHHHHHHHHHHHHHHHHHHHHH--

pLDDT: mean 95.32, std 5.29, range [60.72, 98.69]

Sequence (93 aa):
MDAIYFFLTIALAVGLTMLFTWFKKNNITLKWNEWVLGILGLLLALFAIQHTYASATYEFEYTSAWIVGVIVLLLAVVPLLFAARSVRRRVDK

Radius of gyration: 15.63 Å; chains: 1; bounding box: 43×17×38 Å